Protein AF-A0A2T4WMZ7-F1 (afdb_monomer_lite)

Radius of gyration: 14.25 Å; chains: 1; bounding box: 28×32×40 Å

pLDDT: mean 81.67, std 15.23, range [28.64, 91.56]

Structure (mmCIF, N/CA/C/O backbone):
data_AF-A0A2T4WMZ7-F1
#
_entry.id   AF-A0A2T4WMZ7-F1
#
loop_
_atom_site.group_PDB
_atom_site.id
_atom_site.type_symbol
_atom_site.label_atom_id
_atom_site.label_alt_id
_atom_site.label_comp_id
_atom_site.label_asym_id
_atom_site.label_entity_id
_atom_site.label_seq_id
_atom_site.pdbx_PDB_ins_code
_atom_site.Cartn_x
_atom_site.Cartn_y
_atom_site.Cartn_z
_atom_site.occupancy
_atom_site.B_iso_or_equiv
_atom_site.auth_seq_id
_atom_site.auth_comp_id
_atom_site.auth_asym_id
_atom_site.auth_atom_id
_atom_site.pdbx_PDB_model_num
ATOM 1 N N . MET A 1 1 ? -13.678 -18.896 -23.585 1.00 31.38 1 MET A N 1
ATOM 2 C CA . MET A 1 1 ? -13.411 -19.100 -22.145 1.00 31.38 1 MET A CA 1
ATOM 3 C C . MET A 1 1 ? -12.333 -18.107 -21.748 1.00 31.38 1 MET A C 1
ATOM 5 O O . MET A 1 1 ? -11.195 -18.280 -22.162 1.00 31.38 1 MET A O 1
ATOM 9 N N . ALA A 1 2 ? -12.702 -17.008 -21.086 1.00 31.59 2 ALA A N 1
ATOM 10 C CA . ALA A 1 2 ? -11.732 -16.020 -20.624 1.00 31.59 2 ALA A CA 1
ATOM 11 C C . ALA A 1 2 ? -10.866 -16.683 -19.548 1.00 31.59 2 ALA A C 1
ATOM 13 O O . ALA A 1 2 ? -11.383 -17.096 -18.512 1.00 31.59 2 ALA A O 1
ATOM 14 N N . GLN A 1 3 ? -9.576 -16.865 -19.830 1.00 32.12 3 GLN A N 1
ATOM 15 C CA . GLN A 1 3 ? -8.619 -17.295 -18.821 1.00 32.12 3 GLN A CA 1
ATOM 16 C C . GLN A 1 3 ? -8.634 -16.233 -17.722 1.00 32.12 3 GLN A C 1
ATOM 18 O O . GLN A 1 3 ? -8.198 -15.105 -17.945 1.00 32.12 3 GLN A O 1
ATOM 23 N N . SER A 1 4 ? -9.169 -16.576 -16.549 1.00 28.64 4 SER A N 1
ATOM 24 C CA . SER A 1 4 ? -8.897 -15.819 -15.333 1.00 28.64 4 SER A CA 1
ATOM 25 C C . SER A 1 4 ? -7.380 -15.651 -15.261 1.00 28.64 4 SER A C 1
ATOM 27 O O . SER A 1 4 ? -6.683 -16.665 -15.399 1.00 28.64 4 SER A O 1
ATOM 29 N N . PRO A 1 5 ? -6.847 -14.422 -15.125 1.00 37.75 5 PRO A N 1
ATOM 30 C CA . PRO A 1 5 ? -5.415 -14.237 -14.982 1.00 37.75 5 PRO A CA 1
ATOM 31 C C . PRO A 1 5 ? -5.011 -15.106 -13.800 1.00 37.75 5 PRO A C 1
ATOM 33 O O . PRO A 1 5 ? -5.495 -14.893 -12.686 1.00 37.75 5 PRO A O 1
ATOM 36 N N . ARG A 1 6 ? -4.241 -16.168 -14.087 1.00 36.53 6 ARG A N 1
ATOM 37 C CA . ARG A 1 6 ? -3.697 -17.087 -13.084 1.00 36.53 6 ARG A CA 1
ATOM 38 C C . ARG A 1 6 ? -3.261 -16.228 -11.924 1.00 36.53 6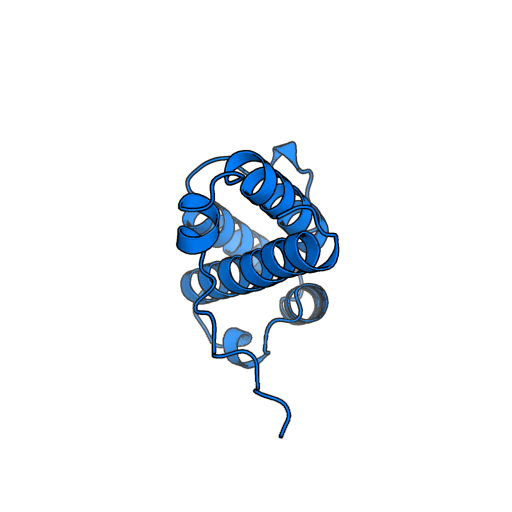 ARG A C 1
ATOM 40 O O . ARG A 1 6 ? -2.560 -15.257 -12.189 1.00 36.53 6 ARG A O 1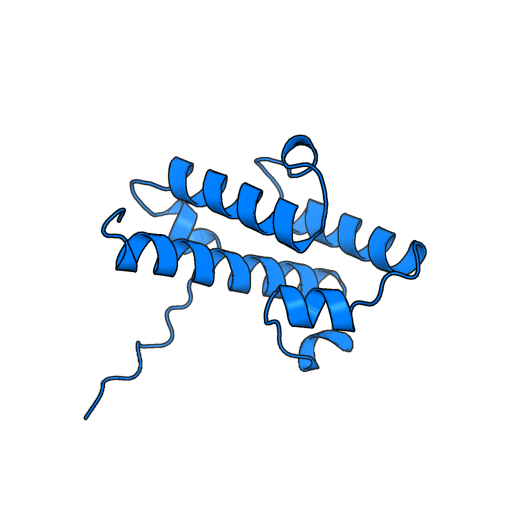
ATOM 47 N N . SER A 1 7 ? -3.713 -16.571 -10.720 1.00 36.91 7 SER A N 1
ATOM 48 C CA . SER A 1 7 ? -3.353 -15.952 -9.451 1.00 36.91 7 SER A CA 1
ATOM 49 C C . SER A 1 7 ? -1.850 -15.695 -9.415 1.00 36.91 7 SER A C 1
ATOM 51 O O . SER A 1 7 ? -1.071 -16.524 -8.951 1.00 36.91 7 SER A O 1
ATOM 53 N N . LEU A 1 8 ? -1.430 -14.573 -9.989 1.00 38.66 8 LEU A N 1
ATOM 54 C CA . LEU A 1 8 ? -0.068 -14.120 -9.951 1.00 38.66 8 LEU A CA 1
ATOM 55 C C . LEU A 1 8 ? 0.078 -13.777 -8.484 1.00 38.66 8 LEU A C 1
ATOM 57 O O . LEU A 1 8 ? -0.582 -12.865 -7.977 1.00 38.66 8 LEU A O 1
ATOM 61 N N . ASN A 1 9 ? 0.888 -14.562 -7.783 1.00 44.25 9 ASN A N 1
ATOM 62 C CA . ASN A 1 9 ? 1.446 -14.153 -6.509 1.00 44.25 9 ASN A CA 1
ATOM 63 C C . ASN A 1 9 ? 2.382 -12.972 -6.787 1.00 44.25 9 ASN A C 1
ATOM 65 O O . ASN A 1 9 ? 3.588 -13.080 -6.640 1.00 44.25 9 ASN A O 1
ATOM 69 N N . VAL A 1 10 ? 1.822 -11.851 -7.250 1.00 51.72 10 VAL A N 1
ATOM 70 C CA . VAL A 1 10 ? 2.505 -10.573 -7.251 1.00 51.72 10 VAL A CA 1
ATOM 71 C C . VAL A 1 10 ? 2.623 -10.206 -5.782 1.00 51.72 10 VAL A C 1
ATOM 73 O O . VAL A 1 10 ? 1.640 -9.945 -5.087 1.00 51.72 10 VAL A O 1
ATOM 76 N N . ASN A 1 11 ? 3.841 -10.317 -5.304 1.00 65.44 11 ASN A N 1
ATOM 77 C CA . ASN A 1 11 ? 4.358 -9.880 -4.023 1.00 65.44 11 ASN A CA 1
ATOM 78 C C . ASN A 1 11 ? 5.456 -8.845 -4.310 1.00 65.44 11 ASN A C 1
ATOM 80 O O . ASN A 1 11 ? 5.782 -8.584 -5.472 1.00 65.44 11 ASN A O 1
ATOM 84 N N . LEU A 1 12 ? 6.022 -8.252 -3.257 1.00 69.75 12 LEU A N 1
ATOM 85 C CA . LEU A 1 12 ? 7.184 -7.368 -3.394 1.00 69.75 12 LEU A CA 1
ATOM 86 C C . LEU A 1 12 ? 8.289 -8.023 -4.244 1.00 69.75 12 LEU A C 1
ATOM 88 O O . LEU A 1 12 ? 8.828 -7.379 -5.138 1.00 69.75 12 LEU A O 1
ATOM 92 N N . GLU A 1 13 ? 8.511 -9.327 -4.061 1.00 73.50 13 GLU A N 1
ATOM 93 C CA . GLU A 1 13 ? 9.528 -10.106 -4.778 1.00 73.50 13 GLU A CA 1
ATOM 94 C C . GLU A 1 13 ? 9.349 -10.074 -6.310 1.00 73.50 13 GLU A C 1
ATOM 96 O O . GLU A 1 13 ? 10.333 -10.071 -7.056 1.00 73.50 13 GLU A O 1
ATOM 101 N N . LEU A 1 14 ? 8.111 -9.993 -6.822 1.00 75.38 14 LEU A N 1
ATOM 102 C CA . LEU A 1 14 ? 7.877 -9.837 -8.264 1.00 75.38 14 LEU A CA 1
ATOM 103 C C . LEU A 1 14 ? 8.330 -8.461 -8.771 1.00 75.38 14 LEU A C 1
ATOM 105 O O . LEU A 1 14 ? 8.847 -8.356 -9.882 1.00 75.38 14 LEU A O 1
ATOM 109 N N . LEU A 1 15 ? 8.153 -7.404 -7.973 1.00 81.06 15 LEU A N 1
ATOM 110 C CA . LEU A 1 15 ? 8.666 -6.080 -8.330 1.00 81.06 15 LEU A CA 1
ATOM 111 C C . LEU A 1 15 ? 10.195 -6.056 -8.269 1.00 81.06 15 LEU A C 1
ATOM 113 O O . LEU A 1 15 ? 10.827 -5.500 -9.163 1.00 81.06 15 LEU A O 1
ATOM 117 N N . GLU A 1 16 ? 10.780 -6.679 -7.246 1.00 77.50 16 GLU A N 1
ATOM 118 C CA . GLU A 1 16 ? 12.228 -6.709 -7.011 1.00 77.50 16 GLU A CA 1
ATOM 119 C C . GLU A 1 16 ? 12.996 -7.526 -8.056 1.00 77.50 16 GLU A C 1
ATOM 121 O O . GLU A 1 16 ? 14.133 -7.189 -8.392 1.00 77.50 16 GLU A O 1
ATOM 126 N N . SER A 1 17 ? 12.369 -8.566 -8.608 1.00 82.75 17 SER A N 1
ATOM 127 C CA . SER A 1 17 ? 12.939 -9.401 -9.673 1.00 82.75 17 SER A CA 1
ATOM 128 C C . SER A 1 17 ? 12.772 -8.814 -11.081 1.00 82.75 17 SER A C 1
ATOM 130 O O . SER A 1 17 ? 13.361 -9.324 -12.036 1.00 82.75 17 SER A O 1
ATOM 132 N N . HIS A 1 18 ? 11.998 -7.736 -11.240 1.00 85.38 18 HIS A N 1
ATOM 133 C CA . HIS A 1 18 ? 11.718 -7.152 -12.549 1.00 85.38 18 HIS A CA 1
ATOM 134 C C . HIS A 1 18 ? 12.881 -6.269 -13.059 1.00 85.38 18 HIS A C 1
ATOM 136 O O . HIS A 1 18 ? 13.448 -5.495 -12.286 1.00 85.38 18 HIS A O 1
ATOM 142 N N . PRO A 1 19 ? 13.195 -6.249 -14.374 1.00 85.81 19 PRO A N 1
ATOM 143 C CA . PRO A 1 19 ? 14.233 -5.368 -14.930 1.00 85.81 19 PRO A CA 1
ATOM 144 C C . PRO A 1 19 ? 14.011 -3.875 -14.645 1.00 85.81 19 PRO A C 1
ATOM 146 O O . PRO A 1 19 ? 14.960 -3.107 -14.533 1.00 85.81 19 PRO A O 1
ATOM 149 N N . LYS A 1 20 ? 12.747 -3.461 -14.498 1.00 88.25 20 LYS A N 1
ATOM 150 C CA . LYS A 1 20 ? 12.344 -2.095 -14.111 1.00 88.25 20 LYS A CA 1
ATOM 151 C C . LYS A 1 20 ? 12.015 -1.948 -12.619 1.00 88.25 20 LYS A C 1
ATOM 153 O O . LYS A 1 20 ? 11.172 -1.122 -12.268 1.00 88.25 20 LYS A O 1
ATOM 158 N N . LYS A 1 21 ? 12.641 -2.745 -11.744 1.00 87.12 21 LYS A N 1
ATOM 159 C CA . LYS A 1 21 ? 12.372 -2.742 -10.295 1.00 87.12 21 LYS A CA 1
ATOM 160 C C . LYS A 1 21 ? 12.422 -1.350 -9.674 1.00 87.12 21 LYS A C 1
ATOM 162 O O . LYS A 1 21 ? 11.523 -1.000 -8.928 1.00 87.12 21 LYS A O 1
ATOM 167 N N . GLU A 1 22 ? 13.399 -0.521 -10.034 1.00 86.62 22 GLU A N 1
ATOM 168 C CA . GLU A 1 22 ? 13.554 0.819 -9.452 1.00 86.62 22 GLU A CA 1
ATOM 169 C C . GLU A 1 22 ? 12.343 1.706 -9.756 1.00 86.62 22 GLU A C 1
ATOM 171 O O . GLU A 1 22 ? 11.793 2.356 -8.868 1.00 86.62 22 GLU A O 1
ATOM 176 N N . TRP A 1 23 ? 11.864 1.667 -11.002 1.00 89.19 23 TRP A N 1
ATOM 177 C CA . TRP A 1 23 ? 10.667 2.397 -11.410 1.00 89.19 23 TRP A CA 1
ATOM 178 C C . TRP A 1 23 ? 9.412 1.849 -10.717 1.00 89.19 23 TRP A C 1
ATOM 180 O O . TRP A 1 23 ? 8.574 2.625 -10.255 1.00 89.19 23 TRP A O 1
ATOM 190 N N . LEU A 1 24 ? 9.284 0.524 -10.608 1.00 89.31 24 LEU A N 1
ATOM 191 C CA . LEU A 1 24 ? 8.147 -0.121 -9.945 1.00 89.31 24 LEU A CA 1
ATOM 192 C C . LEU A 1 24 ? 8.109 0.182 -8.442 1.00 89.31 24 LEU A C 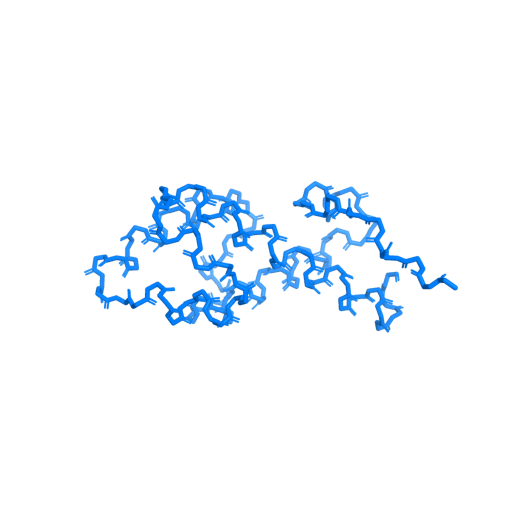1
ATOM 194 O O . LEU A 1 24 ? 7.055 0.547 -7.928 1.00 89.31 24 LEU A O 1
ATOM 198 N N . LEU A 1 25 ? 9.247 0.108 -7.753 1.00 87.50 25 LEU A N 1
ATOM 199 C CA . LEU A 1 25 ? 9.373 0.427 -6.331 1.00 87.50 25 LEU A CA 1
ATOM 200 C C . LEU A 1 25 ? 9.110 1.915 -6.065 1.00 87.50 25 LEU A C 1
ATOM 202 O O . LEU A 1 25 ? 8.406 2.250 -5.115 1.00 87.50 25 LEU A O 1
ATOM 206 N N . ALA A 1 26 ? 9.581 2.816 -6.932 1.00 89.19 26 ALA A N 1
ATOM 207 C CA . ALA A 1 26 ? 9.257 4.239 -6.829 1.00 89.19 26 ALA A CA 1
ATOM 208 C C . ALA A 1 26 ? 7.746 4.501 -6.981 1.00 89.19 26 ALA A C 1
ATOM 210 O O . ALA A 1 26 ? 7.164 5.283 -6.231 1.00 89.19 26 ALA A O 1
ATOM 211 N N . ASN A 1 27 ? 7.080 3.817 -7.917 1.00 91.25 27 ASN A N 1
ATOM 212 C CA . ASN A 1 27 ? 5.628 3.937 -8.082 1.00 91.25 27 ASN A CA 1
ATOM 213 C C . ASN A 1 27 ? 4.850 3.298 -6.926 1.00 91.25 27 ASN A C 1
ATOM 215 O O . ASN A 1 27 ? 3.811 3.828 -6.538 1.00 91.25 27 ASN A O 1
ATOM 219 N N . LEU A 1 28 ? 5.361 2.211 -6.344 1.00 91.31 28 LEU A N 1
ATOM 220 C CA . LEU A 1 2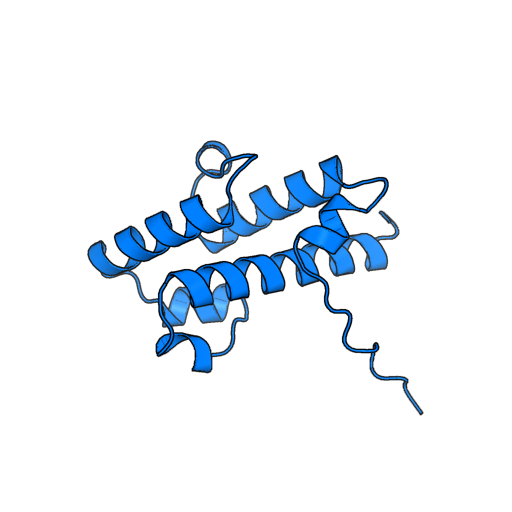8 ? 4.811 1.625 -5.124 1.00 91.31 28 LEU A CA 1
ATOM 221 C C . LEU A 1 28 ? 4.864 2.618 -3.964 1.00 91.31 28 LEU A C 1
ATOM 223 O O . LEU A 1 28 ? 3.846 2.831 -3.313 1.00 91.31 28 LEU A O 1
ATOM 227 N N . ARG A 1 29 ? 6.002 3.286 -3.749 1.00 91.06 29 ARG A N 1
ATOM 228 C CA . ARG A 1 29 ? 6.143 4.309 -2.699 1.00 91.06 29 ARG A CA 1
ATOM 229 C C . ARG A 1 29 ? 5.157 5.461 -2.885 1.00 91.06 29 ARG A C 1
ATOM 231 O O . ARG A 1 29 ? 4.473 5.833 -1.938 1.00 91.06 29 ARG A O 1
ATOM 238 N N . LYS A 1 30 ? 5.009 5.959 -4.116 1.00 91.56 30 LYS A N 1
ATOM 239 C CA . LYS A 1 30 ? 4.017 6.992 -4.470 1.00 91.56 30 LYS A CA 1
ATOM 240 C C . LYS A 1 30 ? 2.587 6.568 -4.176 1.00 91.56 30 LYS A C 1
ATOM 242 O O . LYS A 1 30 ? 1.789 7.354 -3.669 1.00 91.56 30 LYS A O 1
ATOM 247 N N . GLN A 1 31 ? 2.262 5.330 -4.520 1.00 90.69 31 GLN A N 1
ATOM 248 C CA . GLN A 1 31 ? 0.934 4.781 -4.310 1.00 90.69 31 GLN A CA 1
ATOM 249 C C . GLN A 1 31 ? 0.646 4.610 -2.807 1.00 90.69 31 GLN A C 1
ATOM 251 O O . GLN A 1 31 ? -0.386 5.083 -2.341 1.00 90.69 31 GLN A O 1
ATOM 256 N N . LEU A 1 32 ? 1.598 4.076 -2.033 1.00 90.94 32 LEU A N 1
ATOM 257 C CA . LEU A 1 32 ? 1.499 3.976 -0.571 1.00 90.94 32 LEU A CA 1
ATOM 258 C C . LEU A 1 32 ? 1.343 5.345 0.095 1.00 90.94 32 LEU A C 1
ATOM 260 O O . LEU A 1 32 ? 0.475 5.500 0.946 1.00 90.94 32 LEU A O 1
ATOM 264 N N . ALA A 1 33 ? 2.135 6.340 -0.309 1.00 90.88 33 ALA A N 1
ATOM 265 C CA . ALA A 1 33 ? 2.047 7.706 0.205 1.00 90.88 33 ALA A CA 1
ATOM 266 C C . ALA A 1 33 ? 0.646 8.299 -0.003 1.00 90.88 33 ALA A C 1
ATOM 268 O O . ALA A 1 33 ? 0.020 8.806 0.929 1.00 90.88 33 ALA A O 1
ATOM 269 N N . LYS A 1 34 ? 0.112 8.153 -1.221 1.00 90.38 34 LYS A N 1
ATOM 270 C CA . LYS A 1 34 ? -1.243 8.590 -1.563 1.00 90.38 34 LYS A CA 1
ATOM 271 C C . LYS A 1 34 ? -2.299 7.882 -0.712 1.00 90.38 34 LYS A C 1
ATOM 273 O O . LYS A 1 34 ? -3.190 8.536 -0.173 1.00 90.38 34 LYS A O 1
ATOM 278 N N . ASP A 1 35 ? -2.216 6.562 -0.595 1.00 89.06 35 ASP A N 1
ATOM 279 C CA . ASP A 1 35 ? -3.247 5.783 0.085 1.00 89.06 35 ASP A CA 1
ATOM 280 C C . ASP A 1 35 ? -3.203 5.969 1.606 1.00 89.06 35 ASP A C 1
ATOM 282 O O . ASP A 1 35 ? -4.244 6.116 2.246 1.00 89.06 35 ASP A O 1
ATOM 286 N N . LEU A 1 36 ? -2.010 6.078 2.187 1.00 87.25 36 LEU A N 1
ATOM 287 C CA . LEU A 1 36 ? -1.810 6.353 3.612 1.00 87.25 36 LEU A CA 1
ATOM 288 C C . LEU A 1 36 ? -1.957 7.840 3.959 1.00 87.25 36 LEU A C 1
ATOM 290 O O . LEU A 1 36 ? -1.863 8.199 5.131 1.00 87.25 36 LEU A O 1
ATOM 294 N N . ASN A 1 37 ? -2.226 8.688 2.959 1.00 87.25 37 ASN A N 1
ATOM 295 C CA . ASN A 1 37 ? -2.333 10.138 3.087 1.00 87.25 37 ASN A CA 1
ATOM 296 C C . ASN A 1 37 ? -1.132 10.740 3.834 1.00 87.25 37 ASN A C 1
ATOM 298 O O . ASN A 1 37 ? -1.290 11.494 4.795 1.00 87.25 37 ASN A O 1
ATOM 302 N N . CYS A 1 38 ? 0.073 10.357 3.413 1.00 87.31 38 CYS A N 1
ATOM 303 C CA . CYS A 1 38 ? 1.324 10.880 3.940 1.00 87.31 38 CYS A CA 1
ATOM 304 C C . CYS A 1 38 ? 2.226 11.396 2.806 1.00 87.31 38 CYS A C 1
ATOM 306 O O . CYS A 1 38 ? 2.051 11.014 1.646 1.00 87.31 38 CYS A O 1
ATOM 308 N N . PRO A 1 39 ? 3.202 12.264 3.111 1.00 89.88 39 PRO A N 1
ATOM 309 C CA . PRO A 1 39 ? 4.242 12.655 2.170 1.00 89.88 39 PRO A CA 1
ATOM 310 C C . PRO A 1 39 ? 5.028 11.437 1.664 1.00 89.88 39 PRO A C 1
ATOM 312 O O . PRO A 1 39 ? 5.319 10.513 2.424 1.00 89.88 39 PRO A O 1
ATOM 315 N N . GLU A 1 40 ? 5.420 11.454 0.387 1.00 88.56 40 GLU A N 1
ATOM 316 C CA . GLU A 1 40 ? 6.271 10.412 -0.218 1.00 88.56 40 GLU A CA 1
ATOM 317 C C . GLU A 1 40 ? 7.630 10.293 0.492 1.00 88.56 40 GLU A C 1
ATOM 319 O O . GLU A 1 40 ? 8.192 9.204 0.590 1.00 88.56 40 GLU A O 1
ATOM 324 N N . GLU A 1 41 ? 8.119 11.405 1.044 1.00 89.56 41 GLU A N 1
ATOM 325 C CA . GLU A 1 41 ? 9.367 11.502 1.806 1.00 89.56 41 GLU A CA 1
ATOM 326 C C . GLU A 1 41 ? 9.336 10.685 3.106 1.00 89.56 41 GLU A C 1
ATOM 328 O O . GLU A 1 41 ? 10.380 10.237 3.571 1.00 89.56 41 GLU A O 1
ATOM 333 N N . GLU A 1 42 ? 8.147 10.448 3.673 1.00 88.62 42 GLU A N 1
ATOM 334 C CA . GLU A 1 42 ? 7.988 9.608 4.865 1.00 88.62 42 GLU A CA 1
ATOM 335 C C . GLU A 1 42 ? 8.020 8.108 4.540 1.00 88.62 42 GLU A C 1
ATOM 337 O O . GLU A 1 42 ? 8.195 7.295 5.451 1.00 88.62 42 GLU A O 1
ATOM 342 N N . VAL A 1 43 ? 7.837 7.723 3.270 1.00 88.81 43 VAL A N 1
ATOM 343 C CA . VAL A 1 43 ? 7.824 6.318 2.849 1.00 88.81 43 VAL A CA 1
ATOM 344 C C . VAL A 1 43 ? 9.259 5.870 2.563 1.00 88.81 43 VAL A C 1
ATOM 346 O O . VAL A 1 43 ? 9.858 6.351 1.593 1.00 88.81 43 VAL A O 1
ATOM 349 N N . PRO A 1 44 ? 9.832 4.937 3.341 1.00 87.12 44 PRO A N 1
ATOM 350 C CA . PRO A 1 44 ? 11.222 4.543 3.177 1.00 87.12 44 PRO A CA 1
ATOM 351 C C . PRO A 1 44 ? 11.440 3.769 1.874 1.00 87.12 44 PRO A C 1
ATOM 353 O O . PRO A 1 44 ? 10.511 3.249 1.253 1.00 87.12 44 PRO A O 1
ATOM 356 N N . THR A 1 45 ? 12.695 3.714 1.436 1.00 81.56 45 THR A N 1
ATOM 357 C CA . THR A 1 45 ? 13.130 2.889 0.299 1.00 81.56 45 THR A CA 1
ATOM 358 C C . THR A 1 45 ? 13.332 1.426 0.673 1.00 81.56 45 THR A C 1
ATOM 360 O O . THR A 1 45 ? 13.249 0.566 -0.197 1.00 81.56 45 THR A O 1
ATOM 363 N N . GLU A 1 46 ? 13.580 1.154 1.952 1.00 79.19 46 GLU A N 1
ATOM 364 C CA . GLU A 1 46 ? 13.881 -0.163 2.514 1.00 79.19 46 GLU A CA 1
ATOM 365 C C . GLU A 1 46 ? 12.915 -0.468 3.671 1.00 79.19 46 GLU A C 1
ATOM 367 O O . GLU A 1 46 ? 12.255 0.433 4.192 1.00 79.19 46 GLU A O 1
ATOM 372 N N . ASP A 1 47 ? 12.788 -1.744 4.043 1.00 83.56 47 ASP A N 1
ATOM 373 C CA . ASP A 1 47 ? 11.984 -2.197 5.192 1.00 83.56 47 ASP A CA 1
ATOM 374 C C . ASP A 1 47 ? 10.520 -1.706 5.219 1.00 83.56 47 ASP A C 1
ATOM 376 O O . ASP A 1 47 ? 9.933 -1.463 6.279 1.00 83.56 47 ASP A O 1
ATOM 380 N N . LEU A 1 48 ? 9.886 -1.615 4.043 1.00 84.75 48 LEU A N 1
ATOM 381 C CA . LEU A 1 48 ? 8.499 -1.153 3.885 1.00 84.75 48 LEU A CA 1
ATOM 382 C C . LEU A 1 48 ? 7.495 -1.907 4.773 1.00 84.75 48 LEU A C 1
ATOM 384 O O . LEU A 1 48 ? 6.566 -1.287 5.286 1.00 84.75 48 LEU A O 1
ATOM 388 N N . GLU A 1 49 ? 7.669 -3.221 4.978 1.00 87.25 49 GLU A N 1
ATOM 389 C CA . GLU A 1 49 ? 6.800 -4.013 5.870 1.00 87.25 49 GLU A CA 1
ATOM 390 C C . GLU A 1 49 ? 6.872 -3.493 7.306 1.00 87.25 49 GLU A C 1
ATOM 392 O O . GLU A 1 49 ? 5.836 -3.271 7.934 1.00 87.25 49 GLU A O 1
ATOM 397 N N . ASN A 1 50 ? 8.086 -3.283 7.817 1.00 85.69 50 ASN A N 1
ATOM 398 C CA . ASN A 1 50 ? 8.287 -2.868 9.197 1.00 85.69 50 ASN A CA 1
ATOM 399 C C . ASN A 1 50 ? 7.827 -1.422 9.413 1.00 85.69 50 ASN A C 1
ATOM 401 O O . ASN A 1 50 ? 7.126 -1.124 10.380 1.00 85.69 50 ASN A O 1
ATOM 405 N N . TRP A 1 51 ? 8.145 -0.530 8.472 1.00 89.81 51 TRP A N 1
ATOM 406 C CA . TRP A 1 51 ? 7.646 0.843 8.500 1.00 89.81 51 TRP A CA 1
ATOM 407 C C . TRP A 1 51 ? 6.118 0.897 8.485 1.00 89.81 51 TRP A C 1
ATOM 409 O O . TRP A 1 51 ? 5.520 1.586 9.311 1.00 89.81 51 TRP A O 1
ATOM 419 N N . LEU A 1 52 ? 5.471 0.135 7.598 1.00 89.69 52 LEU A N 1
ATOM 420 C CA . LEU A 1 52 ? 4.017 0.129 7.499 1.00 89.69 52 LEU A CA 1
ATOM 421 C C . LEU A 1 52 ? 3.375 -0.476 8.748 1.00 89.69 52 LEU A C 1
ATOM 423 O O . LEU A 1 52 ? 2.378 0.049 9.231 1.00 89.69 52 LEU A O 1
ATOM 427 N N . HIS A 1 53 ? 3.967 -1.528 9.315 1.00 90.25 53 HIS A N 1
ATOM 428 C CA . HIS A 1 53 ? 3.536 -2.088 10.593 1.00 90.25 53 HIS A CA 1
ATOM 429 C C . HIS A 1 53 ? 3.508 -1.022 11.702 1.00 90.25 53 HIS A C 1
ATOM 431 O O . HIS A 1 53 ? 2.478 -0.849 12.358 1.00 90.25 53 HIS A O 1
ATOM 437 N N . HIS A 1 54 ? 4.596 -0.260 11.862 1.00 89.56 54 HIS A N 1
ATOM 438 C CA . HIS A 1 54 ? 4.656 0.845 12.822 1.00 89.56 54 HIS A CA 1
ATOM 439 C C . HIS A 1 54 ? 3.681 1.976 12.473 1.00 89.56 54 HIS A C 1
ATOM 441 O O . HIS A 1 54 ? 3.046 2.545 13.360 1.00 89.56 54 HIS A O 1
ATOM 447 N N . ARG A 1 55 ? 3.506 2.291 11.185 1.00 87.75 55 ARG A N 1
ATOM 448 C CA . ARG A 1 55 ? 2.570 3.331 10.747 1.00 87.75 55 ARG A CA 1
ATOM 449 C C . ARG A 1 55 ? 1.123 2.962 11.061 1.00 87.75 55 ARG A C 1
ATOM 451 O O . ARG A 1 55 ? 0.386 3.818 11.532 1.00 87.75 55 ARG A O 1
ATOM 458 N N . LEU A 1 56 ? 0.727 1.706 10.849 1.00 88.75 56 LEU A N 1
ATOM 459 C CA . LEU A 1 56 ? -0.609 1.195 11.179 1.00 88.75 56 LEU A CA 1
ATOM 460 C C . LEU A 1 56 ? -0.870 1.203 12.691 1.00 88.75 56 LEU A C 1
ATOM 462 O O . LEU A 1 56 ? -2.002 1.431 13.115 1.00 88.75 56 LEU A O 1
ATOM 466 N N . ASP A 1 57 ? 0.167 0.997 13.504 1.00 87.00 57 ASP A N 1
ATOM 467 C CA . ASP A 1 57 ? 0.079 1.152 14.957 1.00 87.00 57 ASP A CA 1
ATOM 468 C C . ASP A 1 57 ? -0.248 2.604 15.346 1.00 87.00 57 ASP A C 1
ATOM 470 O O . ASP A 1 57 ? -1.234 2.863 16.038 1.00 87.00 57 ASP A O 1
ATOM 474 N N . GLN A 1 58 ? 0.477 3.571 14.773 1.00 83.56 58 GLN A N 1
ATOM 475 C CA . GLN A 1 58 ? 0.175 4.998 14.948 1.00 83.56 58 GLN A CA 1
ATOM 476 C C . GLN A 1 58 ? -1.204 5.381 14.388 1.00 83.56 58 GLN A C 1
ATOM 478 O O . GLN A 1 58 ? -1.901 6.206 14.976 1.00 83.56 58 GLN A O 1
ATOM 483 N N . TYR A 1 59 ? -1.630 4.751 13.291 1.00 81.25 59 TYR A N 1
ATOM 484 C CA . TYR A 1 59 ? -2.942 4.954 12.670 1.00 81.25 59 TYR A CA 1
ATOM 485 C C . TYR A 1 59 ? -4.088 4.611 13.637 1.00 81.25 59 TYR A C 1
ATOM 487 O O . TYR A 1 59 ? -5.041 5.384 13.755 1.00 81.25 59 TYR A O 1
ATOM 495 N N . ARG A 1 60 ? -3.957 3.503 14.393 1.00 75.12 60 ARG A N 1
ATOM 496 C CA . ARG A 1 60 ? -4.897 3.133 15.471 1.00 75.12 60 ARG A CA 1
ATOM 497 C C . ARG A 1 60 ? -4.910 4.169 16.590 1.00 75.12 60 ARG A C 1
ATOM 499 O O . ARG A 1 60 ? -5.982 4.541 17.059 1.00 75.12 60 ARG A O 1
ATOM 506 N N . ILE A 1 61 ? -3.732 4.626 17.016 1.00 76.81 61 ILE A N 1
ATOM 507 C CA . ILE A 1 61 ? -3.581 5.584 18.124 1.00 76.81 61 ILE A CA 1
ATOM 508 C C . ILE A 1 61 ? -4.217 6.935 17.774 1.00 76.81 61 ILE A C 1
ATOM 510 O O . ILE A 1 61 ? -4.847 7.561 18.621 1.00 76.81 61 ILE A O 1
ATOM 514 N N . GLN A 1 62 ? -4.116 7.361 16.514 1.00 74.88 62 GLN A N 1
ATOM 515 C CA . GLN A 1 62 ? -4.709 8.605 16.013 1.00 74.88 62 GLN A CA 1
ATOM 516 C C . GLN A 1 62 ? -6.219 8.504 15.726 1.00 74.88 62 GLN A C 1
ATOM 518 O O . GLN A 1 62 ? -6.782 9.415 15.122 1.00 74.88 62 GLN A O 1
ATOM 523 N N . ALA A 1 63 ? -6.876 7.411 16.137 1.00 65.62 63 ALA A N 1
ATOM 524 C CA . ALA A 1 63 ? -8.295 7.140 15.902 1.00 65.62 63 ALA A CA 1
ATOM 525 C C . ALA A 1 63 ? -8.712 7.214 14.418 1.00 65.62 63 ALA A C 1
ATOM 527 O O . ALA A 1 63 ? -9.873 7.484 14.105 1.00 65.62 63 ALA A O 1
ATOM 528 N N . GLN A 1 64 ? -7.778 6.967 13.492 1.00 74.06 64 GLN A N 1
ATOM 529 C CA . GLN A 1 64 ? -8.106 6.893 12.074 1.00 74.06 64 GLN A CA 1
ATOM 530 C C . GLN A 1 64 ? -8.774 5.546 11.762 1.00 74.06 64 GLN A C 1
ATOM 532 O O . GLN A 1 64 ? -8.397 4.492 12.278 1.00 74.06 64 GLN A O 1
ATOM 537 N N . SER A 1 65 ? -9.797 5.582 10.912 1.00 83.38 65 SER A N 1
ATOM 538 C CA . SER A 1 65 ? -10.614 4.418 10.570 1.00 83.38 65 SER A CA 1
ATOM 539 C C . SER A 1 65 ? -9.876 3.491 9.601 1.00 83.38 65 SER A C 1
ATOM 541 O O . SER A 1 65 ? -9.575 3.865 8.464 1.00 83.38 65 SER A O 1
ATOM 543 N N . PHE A 1 66 ? -9.608 2.250 10.022 1.00 85.12 66 PHE A N 1
ATOM 544 C CA . PHE A 1 66 ? -9.090 1.235 9.100 1.00 85.12 66 PHE A CA 1
ATOM 545 C C . PHE A 1 66 ? -10.069 0.889 7.996 1.00 85.12 66 PHE A C 1
ATOM 547 O O . PHE A 1 66 ? -9.630 0.544 6.906 1.00 85.12 66 PHE A O 1
ATOM 554 N N . THR A 1 67 ? -11.369 0.999 8.248 1.00 85.94 67 THR A N 1
ATOM 555 C CA . THR A 1 67 ? -12.384 0.759 7.225 1.00 85.94 67 THR A CA 1
ATOM 556 C C . THR A 1 67 ? -12.206 1.734 6.061 1.00 85.94 67 THR A C 1
ATOM 558 O O . THR A 1 67 ? -12.185 1.313 4.906 1.00 85.94 67 THR A O 1
ATOM 561 N N . ASP A 1 68 ? -11.960 3.016 6.350 1.00 85.88 68 ASP A N 1
ATOM 562 C CA . ASP A 1 68 ? -11.679 4.033 5.329 1.00 85.88 68 ASP A CA 1
ATOM 563 C C . ASP A 1 68 ? -10.364 3.768 4.588 1.00 85.88 68 ASP A C 1
ATOM 565 O O . ASP A 1 68 ? -10.294 3.903 3.363 1.00 85.88 68 ASP A O 1
ATOM 569 N N . LEU A 1 69 ? -9.318 3.363 5.317 1.00 86.94 69 LEU A N 1
ATOM 570 C CA . LEU A 1 69 ? -8.041 2.979 4.716 1.00 86.94 69 LEU A CA 1
ATOM 571 C C . LEU A 1 69 ? -8.211 1.781 3.771 1.00 86.94 69 LEU A C 1
ATOM 573 O O . LEU A 1 69 ? -7.710 1.790 2.648 1.00 86.94 69 LEU A O 1
ATOM 577 N N . PHE A 1 70 ? -8.934 0.756 4.213 1.00 90.25 70 PHE A N 1
ATOM 578 C CA . PHE A 1 70 ? -9.130 -0.481 3.469 1.00 90.25 70 PHE A CA 1
ATOM 579 C C . PHE A 1 70 ? -9.979 -0.244 2.230 1.00 90.25 70 PHE A C 1
ATOM 581 O O . PHE A 1 70 ? -9.636 -0.752 1.167 1.00 90.25 70 PHE A O 1
ATOM 588 N N . TYR A 1 71 ? -11.015 0.588 2.326 1.00 87.62 71 TYR A N 1
ATOM 589 C CA . TYR A 1 71 ? -11.802 1.004 1.170 1.00 87.62 71 TYR A CA 1
ATOM 590 C C . TYR A 1 71 ? -10.937 1.720 0.123 1.00 87.62 71 TYR A C 1
ATOM 592 O O . TYR A 1 71 ? -11.009 1.417 -1.066 1.00 87.62 71 TYR A O 1
ATOM 600 N N . ARG A 1 72 ? -10.053 2.626 0.557 1.00 86.88 72 ARG A N 1
ATOM 601 C CA . ARG A 1 72 ? -9.147 3.362 -0.339 1.00 86.88 72 ARG A CA 1
ATOM 602 C C . ARG A 1 72 ? -8.123 2.456 -1.024 1.00 86.88 72 ARG A C 1
ATOM 604 O O . ARG A 1 72 ? -7.869 2.594 -2.219 1.00 86.88 72 ARG A O 1
ATOM 611 N N . ILE A 1 73 ? -7.564 1.516 -0.266 1.00 87.88 73 ILE A N 1
ATOM 612 C CA . ILE A 1 73 ? -6.579 0.531 -0.733 1.00 87.88 73 ILE A CA 1
ATOM 613 C C . ILE A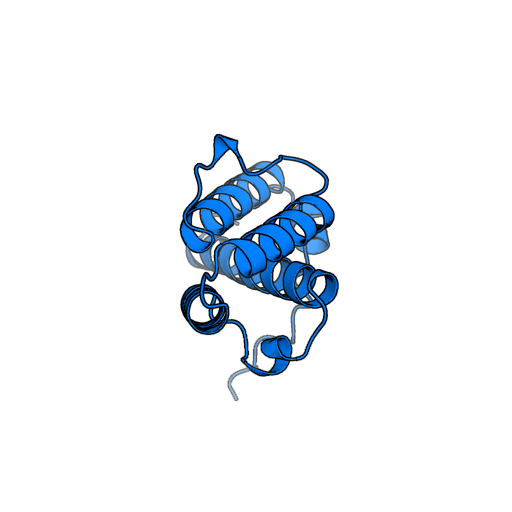 1 73 ? -7.264 -0.640 -1.452 1.00 87.88 73 ILE A C 1
ATOM 615 O O . ILE A 1 73 ? -6.599 -1.459 -2.082 1.00 87.88 73 ILE A O 1
ATOM 619 N N . ASP A 1 74 ? -8.595 -0.698 -1.476 1.00 88.69 74 ASP A N 1
ATOM 620 C CA . ASP A 1 74 ? -9.345 -1.837 -2.008 1.00 88.69 74 ASP A CA 1
ATOM 621 C C . ASP A 1 74 ? -8.824 -3.161 -1.409 1.00 88.69 74 ASP A C 1
ATOM 623 O O . ASP A 1 74 ? -8.438 -4.109 -2.109 1.00 88.69 74 ASP A O 1
ATOM 627 N N . LEU A 1 75 ? -8.701 -3.150 -0.078 1.00 89.69 75 LEU A N 1
ATOM 628 C CA . LEU A 1 75 ? -8.307 -4.273 0.757 1.00 89.69 75 LEU A CA 1
ATOM 629 C C . LEU A 1 75 ? -9.552 -4.878 1.408 1.00 89.69 75 LEU A C 1
ATOM 631 O O . LEU A 1 75 ? -10.417 -4.170 1.914 1.00 89.69 75 LEU A O 1
ATOM 635 N N . ALA A 1 76 ? -9.638 -6.207 1.416 1.00 87.62 76 ALA A N 1
ATOM 636 C CA . ALA A 1 76 ? -10.801 -6.902 1.952 1.00 87.62 76 ALA A CA 1
ATOM 637 C C . ALA A 1 76 ? -10.977 -6.669 3.464 1.00 87.62 76 ALA A C 1
ATOM 639 O O . ALA A 1 76 ? -10.031 -6.795 4.240 1.00 87.62 76 ALA A O 1
ATOM 640 N N . GLU A 1 77 ? -12.216 -6.458 3.904 1.00 86.19 77 GLU A N 1
ATOM 641 C CA . GLU A 1 77 ? -12.547 -6.223 5.318 1.00 86.19 77 GLU A CA 1
ATOM 642 C C . GLU A 1 77 ? -12.169 -7.385 6.244 1.00 86.19 77 GLU A C 1
ATOM 644 O O . GLU A 1 77 ? -11.960 -7.177 7.434 1.00 86.19 77 GLU A O 1
ATOM 649 N N . LYS A 1 78 ? -11.980 -8.601 5.711 1.00 87.62 78 LYS A N 1
ATOM 650 C CA . LYS A 1 78 ? -11.470 -9.746 6.488 1.00 87.62 78 LYS A CA 1
ATOM 651 C C . LYS A 1 78 ? -10.131 -9.460 7.181 1.00 87.62 78 LYS A C 1
ATOM 653 O O . LYS A 1 78 ? -9.812 -10.113 8.161 1.00 87.62 78 LYS A O 1
ATOM 658 N N . TYR A 1 79 ? -9.348 -8.505 6.671 1.00 87.19 79 TYR A N 1
ATOM 659 C CA . TYR A 1 79 ? -8.081 -8.111 7.282 1.00 87.19 79 TYR A CA 1
ATOM 660 C C . TYR A 1 79 ? -8.271 -7.216 8.522 1.00 87.19 79 TYR A C 1
ATOM 662 O O . TYR A 1 79 ? -7.308 -6.975 9.236 1.00 87.19 79 TYR A O 1
ATOM 670 N N . LEU A 1 80 ? -9.485 -6.724 8.816 1.00 84.38 80 LEU A N 1
ATOM 671 C CA . LEU A 1 80 ? -9.739 -5.840 9.964 1.00 84.38 80 LEU A CA 1
ATOM 672 C C . LEU A 1 80 ? -9.544 -6.566 11.301 1.00 84.38 80 LEU A C 1
ATOM 674 O O . LEU A 1 80 ? -9.159 -5.944 12.291 1.00 84.38 80 LEU A O 1
ATOM 678 N N . SER A 1 81 ? -9.790 -7.879 11.326 1.00 84.00 81 SER A N 1
ATOM 679 C CA . SER A 1 81 ? -9.550 -8.747 12.483 1.00 84.00 81 SER A CA 1
ATOM 680 C C . SER A 1 81 ? -8.104 -9.231 12.597 1.00 84.00 81 SER A C 1
ATOM 682 O O . SER A 1 81 ? -7.752 -9.857 13.594 1.00 84.00 81 SER A O 1
ATOM 684 N N . GLU A 1 82 ? -7.269 -8.965 11.593 1.00 88.50 82 GLU A N 1
ATOM 685 C CA . GLU A 1 82 ? -5.885 -9.426 11.561 1.00 88.50 82 GLU A CA 1
ATOM 686 C C . GLU A 1 82 ? -4.959 -8.495 12.356 1.00 88.50 82 GLU A C 1
ATOM 688 O O . GLU A 1 82 ? -5.275 -7.344 12.678 1.00 88.50 82 GLU A O 1
ATOM 693 N N . ASN A 1 83 ? -3.769 -9.000 12.680 1.00 88.75 83 ASN A N 1
ATOM 694 C CA . ASN A 1 83 ? -2.745 -8.182 13.320 1.00 88.75 83 ASN A CA 1
ATOM 695 C C . ASN A 1 83 ? -2.159 -7.150 12.328 1.00 88.75 83 ASN A C 1
ATOM 697 O O . ASN A 1 83 ? -2.171 -7.347 11.112 1.00 88.75 83 ASN A O 1
ATOM 701 N N . ASN A 1 84 ? -1.586 -6.055 12.843 1.00 88.56 84 ASN A N 1
ATOM 702 C CA . ASN A 1 84 ? -1.048 -4.971 12.007 1.00 88.56 84 ASN A CA 1
ATOM 703 C C . ASN A 1 84 ? 0.039 -5.438 11.024 1.00 88.56 84 ASN A C 1
ATOM 705 O O . ASN A 1 84 ? 0.237 -4.807 9.990 1.00 88.56 84 ASN A O 1
ATOM 709 N N . ARG A 1 85 ? 0.762 -6.522 11.328 1.00 88.56 85 ARG A N 1
ATOM 710 C CA . ARG A 1 85 ? 1.798 -7.062 10.439 1.00 88.56 85 ARG A CA 1
ATOM 711 C C . ARG A 1 85 ? 1.192 -7.776 9.230 1.00 88.56 85 ARG A C 1
ATOM 713 O O . ARG A 1 85 ? 1.638 -7.560 8.108 1.00 88.56 85 ARG A O 1
ATOM 720 N N . GLU A 1 86 ? 0.147 -8.566 9.441 1.00 89.38 86 GLU A N 1
ATOM 721 C CA . GLU A 1 86 ? -0.609 -9.213 8.367 1.00 89.38 86 GLU A CA 1
ATOM 722 C C . GLU A 1 86 ? -1.354 -8.179 7.514 1.00 89.38 86 GLU A C 1
ATOM 724 O O . GLU A 1 86 ? -1.340 -8.271 6.287 1.00 89.38 86 GLU A O 1
ATOM 729 N N . ILE A 1 87 ? -1.898 -7.126 8.136 1.00 90.12 87 ILE A N 1
ATOM 730 C CA . ILE A 1 87 ? -2.463 -5.976 7.415 1.00 90.12 87 ILE A CA 1
ATOM 731 C C . ILE A 1 87 ? -1.386 -5.292 6.560 1.00 90.12 87 ILE A C 1
ATOM 733 O O . ILE A 1 87 ? -1.613 -5.065 5.373 1.00 90.12 87 ILE A O 1
ATOM 737 N N . ALA A 1 88 ? -0.202 -5.008 7.118 1.00 90.19 88 ALA A N 1
ATOM 738 C CA . ALA A 1 88 ? 0.900 -4.387 6.380 1.00 90.19 88 ALA A CA 1
ATOM 739 C C . ALA A 1 88 ? 1.293 -5.210 5.144 1.00 90.19 88 ALA A C 1
ATOM 741 O O . ALA A 1 88 ? 1.363 -4.681 4.035 1.00 90.19 88 ALA A O 1
ATOM 742 N N . ARG A 1 89 ? 1.470 -6.525 5.306 1.00 89.69 89 ARG A N 1
ATOM 743 C CA . ARG A 1 89 ? 1.753 -7.444 4.192 1.00 89.69 89 ARG A CA 1
ATOM 744 C C . ARG A 1 89 ? 0.658 -7.433 3.139 1.00 89.69 89 ARG A C 1
ATOM 746 O O . ARG A 1 89 ? 0.954 -7.419 1.944 1.00 89.69 89 ARG A O 1
ATOM 753 N N . ALA A 1 90 ? -0.600 -7.434 3.566 1.00 90.31 90 ALA A N 1
ATOM 754 C CA . ALA A 1 90 ? -1.736 -7.441 2.659 1.00 90.31 90 ALA A CA 1
ATOM 755 C C . ALA A 1 90 ? -1.838 -6.131 1.859 1.00 90.31 90 ALA A C 1
ATOM 757 O O . ALA A 1 90 ? -2.051 -6.186 0.647 1.00 90.31 90 ALA A O 1
ATOM 758 N N . ILE A 1 91 ? -1.602 -4.980 2.499 1.00 90.88 91 ILE A N 1
ATOM 759 C CA . ILE A 1 91 ? -1.512 -3.671 1.837 1.00 90.88 91 ILE A CA 1
ATOM 760 C C . ILE A 1 91 ? -0.374 -3.669 0.814 1.00 90.88 91 ILE A C 1
ATOM 762 O O . ILE A 1 91 ? -0.607 -3.373 -0.355 1.00 90.88 91 ILE A O 1
ATOM 766 N N . LEU A 1 92 ? 0.842 -4.053 1.217 1.00 90.56 92 LEU A N 1
ATOM 767 C CA . LEU A 1 92 ? 1.999 -4.070 0.316 1.00 90.56 92 LEU A CA 1
ATOM 768 C C . LEU A 1 92 ? 1.764 -4.975 -0.890 1.00 90.56 92 LEU A C 1
ATOM 770 O O . LEU A 1 92 ? 2.040 -4.585 -2.022 1.00 90.56 92 LEU A O 1
ATOM 774 N N . LYS A 1 93 ? 1.197 -6.164 -0.664 1.00 89.50 93 LYS A N 1
ATOM 775 C CA . LYS A 1 93 ? 0.825 -7.085 -1.738 1.00 89.50 93 LYS A CA 1
ATOM 776 C C . LYS A 1 93 ? -0.203 -6.449 -2.675 1.00 89.50 93 LYS A C 1
ATOM 778 O O . LYS A 1 93 ? -0.042 -6.513 -3.893 1.00 89.50 93 LYS A O 1
ATOM 783 N N . ARG A 1 94 ? -1.252 -5.829 -2.125 1.00 89.88 94 ARG A N 1
ATOM 784 C CA . ARG A 1 94 ? -2.327 -5.208 -2.908 1.00 89.88 94 ARG A CA 1
ATOM 785 C C . ARG A 1 94 ? -1.814 -4.060 -3.772 1.00 89.88 94 ARG A C 1
ATOM 787 O O . ARG A 1 94 ? -2.140 -4.008 -4.958 1.00 89.88 94 ARG A O 1
ATOM 794 N N . GLU A 1 95 ? -0.980 -3.197 -3.211 1.00 90.69 95 GLU A N 1
ATOM 795 C CA . GLU A 1 95 ? -0.434 -2.054 -3.937 1.00 90.69 95 GLU A CA 1
ATOM 796 C C . GLU A 1 95 ? 0.637 -2.46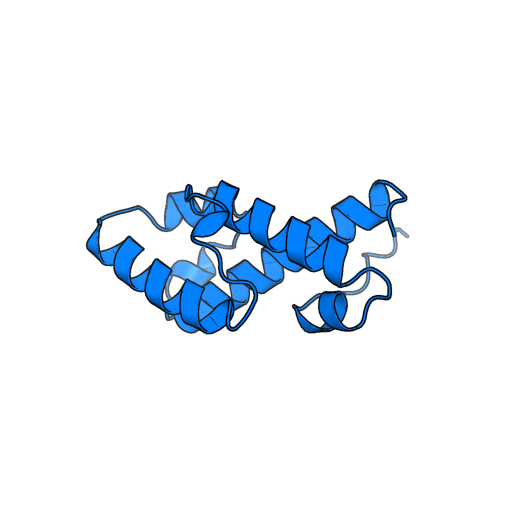6 -4.949 1.00 90.69 95 GLU A C 1
ATOM 798 O O . GLU A 1 95 ? 0.640 -1.962 -6.074 1.00 90.69 95 GLU A O 1
ATOM 803 N N . ALA A 1 96 ? 1.462 -3.471 -4.638 1.00 89.50 96 ALA A N 1
ATOM 804 C CA . ALA A 1 96 ? 2.396 -4.046 -5.605 1.00 89.50 96 ALA A CA 1
ATOM 805 C C . ALA A 1 96 ? 1.667 -4.616 -6.834 1.00 89.50 96 ALA A C 1
ATOM 807 O O . ALA A 1 96 ? 2.056 -4.335 -7.969 1.00 89.50 96 ALA A O 1
ATOM 808 N N . ILE A 1 97 ? 0.564 -5.346 -6.615 1.00 88.31 97 ILE A N 1
ATOM 809 C CA . ILE A 1 97 ? -0.327 -5.839 -7.677 1.00 88.31 97 ILE A CA 1
ATOM 810 C C . ILE A 1 97 ? -0.814 -4.685 -8.558 1.00 88.31 97 ILE A C 1
ATOM 812 O O . ILE A 1 97 ? -0.701 -4.748 -9.783 1.00 88.31 97 ILE A O 1
ATOM 816 N N . LYS A 1 98 ? -1.365 -3.628 -7.949 1.00 89.06 98 LYS A N 1
ATOM 817 C CA . LYS A 1 98 ? -1.924 -2.490 -8.691 1.00 89.06 98 LYS A CA 1
ATOM 818 C C . LYS A 1 98 ? -0.866 -1.776 -9.520 1.00 89.06 98 LYS A C 1
ATOM 820 O O . LYS A 1 98 ? -1.125 -1.466 -10.682 1.00 89.06 98 LYS A O 1
ATOM 825 N N . VAL A 1 99 ? 0.306 -1.522 -8.943 1.00 90.50 99 VAL A N 1
ATOM 826 C CA . VAL A 1 99 ? 1.411 -0.852 -9.636 1.00 90.50 99 VAL A CA 1
ATOM 827 C C . VAL A 1 99 ? 1.900 -1.689 -10.809 1.00 90.50 99 VAL A C 1
ATOM 829 O O . VAL A 1 99 ? 2.019 -1.159 -11.913 1.00 90.50 99 VAL A O 1
ATOM 832 N N . TYR A 1 100 ? 2.108 -2.990 -10.600 1.00 89.44 100 TYR A N 1
ATOM 833 C CA . TYR A 1 100 ? 2.535 -3.901 -11.657 1.00 89.44 100 TYR A CA 1
ATOM 834 C C . TYR A 1 100 ? 1.535 -3.928 -12.817 1.00 89.44 100 TYR A C 1
ATOM 836 O O . TYR A 1 100 ? 1.901 -3.672 -13.962 1.00 89.44 100 TYR A O 1
ATOM 844 N N . PHE A 1 101 ? 0.249 -4.150 -12.528 1.00 88.31 101 PHE A N 1
ATOM 845 C CA . PHE A 1 101 ? -0.772 -4.184 -13.573 1.00 88.31 101 PHE A CA 1
ATOM 846 C C . PHE A 1 101 ? -0.937 -2.836 -14.270 1.00 88.31 101 PHE A C 1
ATOM 848 O O . PHE A 1 101 ? -1.048 -2.804 -15.492 1.00 88.31 101 PHE A O 1
ATOM 855 N N . ARG A 1 102 ? -0.911 -1.713 -13.538 1.00 89.25 102 ARG A N 1
ATOM 856 C CA . ARG A 1 102 ? -0.964 -0.379 -14.157 1.00 89.25 102 ARG A CA 1
ATOM 857 C C . ARG A 1 102 ? 0.191 -0.203 -15.141 1.00 89.25 102 ARG A C 1
ATOM 859 O O . ARG A 1 102 ? -0.033 0.278 -16.248 1.00 89.25 102 ARG A O 1
ATOM 866 N N . ALA A 1 103 ? 1.397 -0.617 -14.760 1.00 88.00 103 ALA A N 1
ATOM 867 C CA . ALA A 1 103 ? 2.573 -0.546 -15.616 1.00 88.00 103 ALA A CA 1
ATOM 868 C C . ALA A 1 103 ? 2.427 -1.423 -16.868 1.00 88.00 103 ALA A C 1
ATOM 870 O O . ALA A 1 103 ? 2.650 -0.937 -17.977 1.00 88.00 103 ALA A O 1
ATOM 871 N N . GLN A 1 104 ? 1.979 -2.669 -16.694 1.00 87.06 104 GLN A N 1
ATOM 872 C CA . GLN A 1 104 ? 1.779 -3.631 -17.777 1.00 87.06 104 GLN A CA 1
ATOM 873 C C . GLN A 1 104 ? 0.723 -3.145 -18.781 1.00 87.06 104 GLN A C 1
ATOM 875 O O . GLN A 1 104 ? 0.964 -3.121 -19.984 1.00 87.06 104 GLN A O 1
ATOM 880 N N . TYR A 1 105 ? -0.441 -2.688 -18.306 1.00 88.56 105 TYR A N 1
ATOM 881 C CA . TYR A 1 105 ? -1.505 -2.186 -19.185 1.00 88.56 105 TYR A CA 1
ATOM 882 C C . TYR A 1 105 ? -1.162 -0.853 -19.859 1.00 88.56 105 TYR A C 1
ATOM 884 O O . TYR A 1 105 ? -1.724 -0.539 -20.904 1.00 88.56 105 TYR A O 1
ATOM 892 N N . SER A 1 106 ? -0.233 -0.082 -19.290 1.00 86.06 106 SER A N 1
ATOM 893 C CA . SER A 1 106 ? 0.251 1.167 -19.893 1.00 86.06 106 SER A CA 1
ATOM 894 C C . SER A 1 106 ? 1.399 0.947 -20.889 1.00 86.06 106 SER A C 1
ATOM 896 O O . SER A 1 106 ? 1.907 1.920 -21.440 1.00 86.06 106 SER A O 1
ATOM 898 N N . GLY A 1 107 ? 1.848 -0.300 -21.096 1.00 85.56 107 GLY A N 1
ATOM 899 C CA . GLY A 1 107 ? 3.008 -0.624 -21.936 1.00 85.56 107 GLY A CA 1
ATOM 900 C C . GLY A 1 107 ? 4.343 -0.135 -21.359 1.00 85.56 107 GLY A C 1
ATOM 901 O O . GLY A 1 107 ? 5.321 0.023 -22.088 1.00 85.56 107 GLY A O 1
ATOM 902 N N . LEU A 1 108 ? 4.385 0.154 -20.054 1.00 81.25 108 LEU A N 1
ATOM 903 C CA . LEU A 1 108 ? 5.593 0.601 -19.360 1.00 81.25 108 LEU A CA 1
ATOM 904 C C . LEU A 1 108 ? 6.475 -0.574 -18.936 1.00 81.25 108 LEU A C 1
ATOM 906 O O . LEU A 1 108 ? 7.673 -0.365 -18.736 1.00 81.25 108 LEU A O 1
ATOM 910 N N . ILE A 1 109 ? 5.916 -1.778 -18.817 1.00 79.56 109 ILE A N 1
ATOM 911 C CA . ILE A 1 109 ? 6.628 -3.050 -18.630 1.00 79.56 109 ILE A CA 1
ATOM 912 C C . ILE A 1 109 ? 6.034 -4.127 -19.530 1.00 79.56 109 ILE A C 1
ATOM 914 O O . ILE A 1 109 ? 4.838 -3.997 -19.877 1.00 79.56 109 ILE A O 1
#

Secondary structure (DSSP, 8-state):
-----------HHHHHTSTTHHHHHHHHHHHHHHHTTS-GGGS-SS-HHHHHHHHHHHHHHTT--HHHHHHHHT--GGGGGS-HHHHHHHHHHHHHHHHHHHHHHTT--

Foldseek 3Di:
DPPPPPPPQLFLVVLVPDPCNVVLLLVLLVLCCVLLVHDSVLQDSPPQLVSQLVSVVVCVVVVHDVVSSCVSLVHDCVCVPPHSSVVSRRSRSSSSVVSVVVCVVVVVD

Sequence (109 aa):
MAQSPRSLNVNLELLESHPKKEWLLANLRKQLAKDLNCPEEEVPTEDLENWLHHRLDQYRIQAQSFTDLFYRIDLAEKYLSENNREIARAILKREAIKVYFRAQYSGLI